Protein AF-A0A969C8S5-F1 (afdb_monomer)

Nearest PDB structures (foldseek):
  5x3t-assembly1_G  TM=5.187E-01  e=1.081E-01  Mycobacterium tuberculosis H37Rv
  2k5j-assembly1_B  TM=5.477E-01  e=8.424E-01  Shigella flexneri 5 str. 8401

Solvent-accessible surface area (backbone atoms only — not comparable to full-atom values): 5034 Å² total; per-residue (Å²): 135,83,75,85,74,83,81,80,79,89,83,89,84,89,71,60,68,75,57,48,54,55,46,42,55,51,16,57,76,71,75,47,56,48,68,59,48,50,52,51,53,53,50,54,51,51,43,68,74,38,54,89,82,44,71,92,84,67,89,74,78,79,69,77,78,86,80,83,72,89,74,92,132

pLDDT: mean 80.22, std 19.29, range [43.88, 98.38]

Sequence (73 aa):
MGKPSDTTKRTTITLPANVYEGLEQWAESEGRATASLAAFLVEACVRSKFPKDFSPQLSVNLTPATVEGDRDE

Mean predicted aligned error: 12.12 Å

Foldseek 3Di:
DDDPPPPDDDDDDDDDPVVLVVLVVVCVVVVHDSVVSVVVVVVVVVCVVCVVVDDPPDPPPPPPDDPPDDDDD

Structure (mmCIF, N/CA/C/O backbone):
data_AF-A0A969C8S5-F1
#
_entry.id   AF-A0A969C8S5-F1
#
loop_
_atom_site.group_PDB
_atom_site.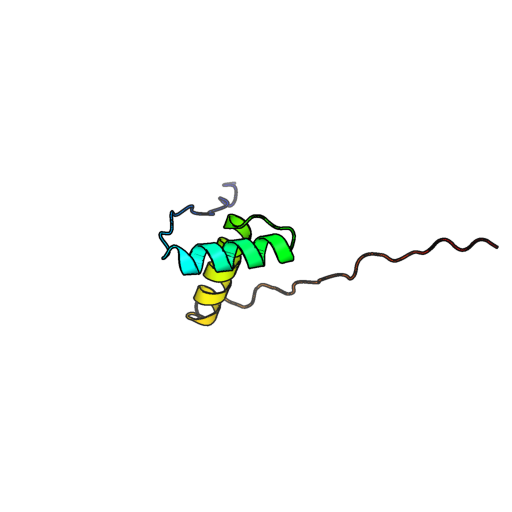id
_atom_site.type_symbol
_atom_site.label_atom_id
_atom_site.label_alt_id
_atom_site.label_comp_id
_atom_site.label_asym_id
_atom_site.label_entity_id
_atom_site.label_seq_id
_atom_site.pdbx_PDB_ins_code
_atom_site.Cartn_x
_atom_site.Cartn_y
_atom_site.Cartn_z
_atom_site.occupancy
_atom_site.B_iso_or_equiv
_atom_site.auth_seq_id
_atom_site.auth_comp_id
_atom_site.auth_asym_id
_atom_site.auth_atom_id
_atom_site.pdbx_PDB_model_num
ATOM 1 N N . MET A 1 1 ? 36.958 -1.830 15.352 1.00 43.88 1 MET A N 1
ATOM 2 C CA . MET A 1 1 ? 35.592 -2.321 15.628 1.00 43.88 1 MET A CA 1
ATOM 3 C C . MET A 1 1 ? 34.661 -1.719 14.580 1.00 43.88 1 MET A C 1
ATOM 5 O O . MET A 1 1 ? 34.376 -0.531 14.658 1.00 43.88 1 MET A O 1
ATOM 9 N N . GLY A 1 2 ? 34.304 -2.461 13.527 1.00 47.16 2 GLY A N 1
ATOM 10 C CA . GLY A 1 2 ? 33.347 -1.971 12.528 1.00 47.16 2 GLY A CA 1
ATOM 11 C C . GLY A 1 2 ? 31.952 -1.944 13.145 1.00 47.16 2 GLY A C 1
ATOM 12 O O . GLY A 1 2 ? 31.540 -2.939 13.736 1.00 47.16 2 GLY A O 1
ATOM 13 N N . LYS A 1 3 ? 31.250 -0.809 13.076 1.00 56.69 3 LYS A N 1
ATOM 14 C CA . LYS A 1 3 ? 29.840 -0.739 13.481 1.00 56.69 3 LYS A CA 1
ATOM 15 C C . LYS A 1 3 ? 29.045 -1.771 12.660 1.00 56.69 3 LYS A C 1
ATOM 17 O O . LYS A 1 3 ? 29.330 -1.884 11.463 1.00 56.69 3 LYS A O 1
ATOM 22 N N . PRO A 1 4 ? 28.076 -2.504 13.241 1.00 53.16 4 PRO A N 1
ATOM 23 C CA . PRO A 1 4 ? 27.128 -3.253 12.427 1.00 53.16 4 PRO A CA 1
ATOM 24 C C . PRO A 1 4 ? 26.441 -2.230 11.521 1.00 53.16 4 PRO A C 1
ATOM 26 O O . PRO A 1 4 ? 25.880 -1.249 11.998 1.00 53.16 4 PRO A O 1
ATOM 29 N N . SER A 1 5 ? 26.604 -2.373 10.210 1.00 55.75 5 SER A N 1
ATOM 30 C CA . SER A 1 5 ? 25.930 -1.492 9.269 1.00 55.75 5 SER A CA 1
ATOM 31 C C . SER A 1 5 ? 24.453 -1.865 9.285 1.00 55.75 5 SER A C 1
ATOM 33 O O . SER A 1 5 ? 24.091 -2.988 8.937 1.00 55.75 5 SER A O 1
ATOM 35 N N . ASP A 1 6 ? 23.611 -0.931 9.717 1.00 58.94 6 ASP A N 1
ATOM 36 C CA . ASP A 1 6 ? 22.173 -0.911 9.469 1.00 58.94 6 ASP A CA 1
ATOM 37 C C . ASP A 1 6 ? 21.915 -1.094 7.967 1.00 58.94 6 ASP A C 1
ATOM 39 O O . ASP A 1 6 ? 21.858 -0.133 7.200 1.00 58.94 6 ASP A O 1
ATOM 43 N N . THR A 1 7 ? 21.809 -2.333 7.491 1.00 71.62 7 THR A N 1
ATOM 44 C CA . THR A 1 7 ? 21.660 -2.608 6.054 1.00 71.62 7 THR A CA 1
ATOM 45 C C . THR A 1 7 ? 20.192 -2.599 5.641 1.00 71.62 7 THR A C 1
ATOM 47 O O . THR A 1 7 ? 19.703 -3.509 4.978 1.00 71.62 7 THR A O 1
ATOM 50 N N . THR A 1 8 ? 19.487 -1.518 5.980 1.00 79.81 8 THR A N 1
ATOM 51 C CA . THR A 1 8 ? 18.192 -1.222 5.358 1.00 79.81 8 THR A CA 1
ATOM 52 C C . THR A 1 8 ? 18.431 -0.788 3.913 1.00 79.81 8 THR A C 1
ATOM 54 O O . THR A 1 8 ? 19.201 0.136 3.645 1.00 79.81 8 THR A O 1
ATOM 57 N N . LYS A 1 9 ? 17.768 -1.447 2.960 1.00 88.50 9 LYS A N 1
ATOM 58 C CA . LYS A 1 9 ? 17.796 -1.077 1.537 1.00 88.50 9 LYS A CA 1
ATOM 59 C C . LYS A 1 9 ? 16.460 -0.450 1.147 1.00 88.50 9 LYS A C 1
ATOM 61 O O . LYS A 1 9 ? 15.409 -0.945 1.539 1.00 88.50 9 LYS A O 1
ATOM 66 N N . ARG A 1 10 ? 16.500 0.631 0.362 1.00 92.00 10 ARG A N 1
ATOM 67 C CA . ARG A 1 10 ? 15.305 1.293 -0.180 1.00 92.00 10 ARG A CA 1
ATOM 68 C C . ARG A 1 10 ? 15.057 0.825 -1.608 1.00 92.00 10 ARG A C 1
ATOM 70 O O . ARG A 1 10 ? 15.995 0.737 -2.395 1.00 92.00 10 ARG A O 1
ATOM 77 N N . THR A 1 11 ? 13.797 0.576 -1.933 1.00 91.31 11 THR A N 1
ATOM 78 C CA . THR A 1 11 ? 13.342 0.275 -3.292 1.00 91.31 11 THR A CA 1
ATOM 79 C C . THR A 1 11 ? 12.070 1.062 -3.604 1.00 91.31 11 THR A C 1
ATOM 81 O O . THR A 1 11 ? 11.372 1.492 -2.684 1.00 91.31 11 THR A O 1
ATOM 84 N N . THR A 1 12 ? 11.780 1.252 -4.890 1.00 95.06 12 THR A N 1
ATOM 85 C CA . THR A 1 12 ? 10.531 1.849 -5.379 1.00 95.06 12 THR A CA 1
ATOM 86 C C . THR A 1 12 ? 9.619 0.730 -5.869 1.00 95.06 12 THR A C 1
ATOM 88 O O . THR A 1 12 ? 10.069 -0.156 -6.592 1.00 95.06 12 THR A O 1
ATOM 91 N N . ILE A 1 13 ? 8.342 0.773 -5.487 1.00 93.12 13 ILE A N 1
ATOM 92 C CA . ILE A 1 13 ? 7.318 -0.176 -5.936 1.00 93.12 13 ILE A CA 1
ATOM 93 C C . ILE A 1 13 ? 6.290 0.546 -6.806 1.00 93.12 13 ILE A C 1
ATOM 95 O O . ILE A 1 13 ? 5.934 1.690 -6.532 1.00 93.12 13 ILE A O 1
ATOM 99 N N . THR A 1 14 ? 5.809 -0.123 -7.850 1.00 96.56 14 THR A N 1
ATOM 100 C CA . THR A 1 14 ? 4.729 0.372 -8.710 1.00 96.56 14 THR A CA 1
ATOM 101 C C . THR A 1 14 ? 3.529 -0.542 -8.537 1.00 96.56 14 THR A C 1
ATOM 103 O O . THR A 1 14 ? 3.656 -1.757 -8.674 1.00 96.56 14 THR A O 1
ATOM 106 N N . LEU A 1 15 ? 2.376 0.041 -8.218 1.00 95.81 15 LEU A N 1
ATOM 107 C CA . LEU A 1 15 ? 1.133 -0.678 -7.954 1.00 95.81 15 LEU A CA 1
ATOM 108 C C . LEU A 1 15 ? 0.029 -0.175 -8.895 1.00 95.81 15 LEU A C 1
ATOM 110 O O . LEU A 1 15 ? 0.059 0.993 -9.290 1.00 95.81 15 LEU A O 1
ATOM 114 N N . PRO A 1 16 ? -0.955 -1.021 -9.245 1.00 98.31 16 PRO A N 1
ATOM 115 C CA . PRO A 1 16 ? -2.197 -0.555 -9.853 1.00 98.31 16 PRO A CA 1
ATOM 116 C C . PRO A 1 16 ? -2.881 0.495 -8.966 1.00 98.31 16 PRO A C 1
ATOM 118 O O . PRO A 1 16 ? -2.884 0.350 -7.743 1.00 98.31 16 PRO A O 1
ATOM 121 N N . ALA A 1 17 ? -3.478 1.523 -9.576 1.00 97.38 17 ALA A N 1
ATOM 122 C CA . ALA A 1 17 ? -4.077 2.649 -8.850 1.00 97.38 17 ALA A CA 1
ATOM 123 C C . ALA A 1 17 ? -5.101 2.193 -7.798 1.00 97.38 17 ALA A C 1
ATOM 125 O O . ALA A 1 17 ? -4.976 2.547 -6.632 1.00 97.38 17 ALA A O 1
ATOM 126 N N . ASN A 1 18 ? -6.010 1.291 -8.176 1.00 98.06 18 ASN A N 1
ATOM 127 C CA . ASN A 1 18 ? -7.030 0.740 -7.280 1.00 98.06 18 ASN A CA 1
ATOM 128 C C 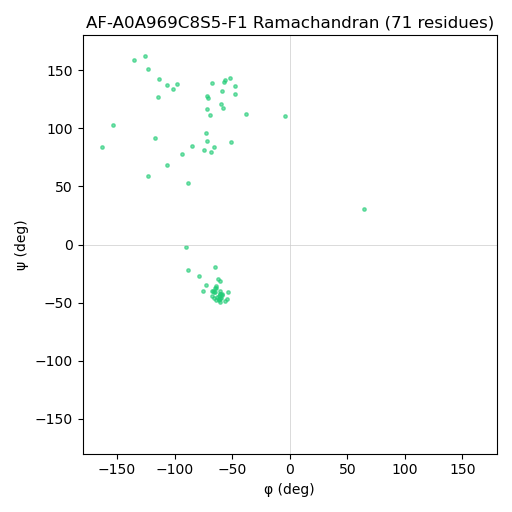. ASN A 1 18 ? -6.446 -0.010 -6.069 1.00 98.06 18 ASN A C 1
ATOM 130 O O . ASN A 1 18 ? -7.047 -0.039 -4.999 1.00 98.06 18 ASN A O 1
ATOM 134 N N . VAL A 1 19 ? -5.278 -0.638 -6.228 1.00 97.69 19 VAL A N 1
ATOM 135 C CA . VAL A 1 19 ? -4.585 -1.319 -5.125 1.00 97.69 19 VAL A CA 1
ATOM 136 C C . VAL A 1 19 ? -3.925 -0.297 -4.204 1.00 97.69 19 VAL A C 1
ATOM 138 O O . VAL A 1 19 ? -3.961 -0.463 -2.986 1.00 97.69 19 VAL A O 1
ATOM 141 N N . TYR A 1 20 ? -3.337 0.759 -4.771 1.00 97.69 20 TYR A N 1
ATOM 142 C CA . TYR A 1 20 ? -2.735 1.837 -3.991 1.00 97.69 20 TYR A CA 1
ATOM 143 C C . TYR A 1 20 ? -3.787 2.604 -3.175 1.00 97.69 20 TYR A C 1
ATOM 145 O O . TYR A 1 20 ? -3.567 2.827 -1.991 1.00 97.69 20 TYR A O 1
ATOM 153 N N . GLU A 1 21 ? -4.962 2.888 -3.741 1.00 98.19 21 GLU A N 1
ATOM 154 C CA . GLU A 1 21 ? -6.074 3.519 -3.010 1.00 98.19 21 GLU A CA 1
ATOM 155 C C . GLU A 1 21 ? -6.514 2.683 -1.796 1.00 98.19 21 GLU A C 1
ATOM 157 O O . GLU A 1 21 ? -6.702 3.211 -0.701 1.00 98.19 21 GLU A O 1
ATOM 162 N N . GLY A 1 22 ? -6.624 1.358 -1.954 1.00 98.19 22 GLY A N 1
ATOM 163 C CA . GLY A 1 22 ? -6.928 0.463 -0.833 1.00 98.19 22 GLY A CA 1
ATOM 164 C C . GLY A 1 22 ? -5.829 0.454 0.237 1.00 98.19 22 GLY A C 1
ATOM 165 O O . GLY A 1 22 ? -6.117 0.388 1.433 1.00 98.19 22 GLY A O 1
ATOM 166 N N . LEU A 1 23 ? -4.565 0.562 -0.180 1.00 97.50 23 LEU A N 1
ATOM 167 C CA . LEU A 1 23 ? -3.427 0.681 0.729 1.00 97.50 23 LEU A CA 1
ATOM 168 C C . LEU A 1 23 ? -3.456 2.006 1.507 1.00 97.50 23 LEU A C 1
ATOM 170 O O . LEU A 1 23 ? -3.155 2.009 2.699 1.00 97.50 23 LEU A O 1
ATOM 174 N N . GLU A 1 24 ? -3.827 3.114 0.864 1.00 98.19 24 GLU A N 1
ATOM 175 C CA . GLU A 1 24 ? -3.969 4.423 1.513 1.00 98.19 24 GLU A CA 1
ATOM 176 C C . GLU A 1 24 ? -5.073 4.414 2.569 1.00 98.19 24 GLU A C 1
ATOM 178 O O . GLU A 1 24 ? -4.824 4.808 3.706 1.00 98.19 24 GLU A O 1
ATOM 183 N N . GLN A 1 25 ? -6.250 3.879 2.237 1.00 98.38 25 GLN A N 1
ATOM 184 C CA . GLN A 1 25 ? -7.374 3.778 3.176 1.00 98.38 25 GLN A CA 1
ATOM 185 C C . GLN A 1 25 ? -7.028 2.929 4.405 1.00 98.38 25 GLN A C 1
ATOM 187 O O . GLN A 1 25 ? -7.393 3.264 5.536 1.00 98.38 25 GLN A O 1
ATOM 192 N N . TRP A 1 26 ? -6.298 1.828 4.205 1.00 98.25 26 TRP A N 1
ATOM 193 C CA . TRP A 1 26 ? -5.844 0.997 5.317 1.00 98.25 26 TRP A CA 1
ATOM 194 C C . TRP A 1 26 ? -4.807 1.737 6.176 1.00 98.25 26 TRP A C 1
ATOM 196 O O . TRP A 1 26 ? -4.920 1.752 7.402 1.00 98.25 26 TRP A O 1
ATOM 206 N N . ALA A 1 27 ? -3.833 2.408 5.560 1.00 97.75 27 ALA A N 1
ATOM 207 C CA . ALA A 1 27 ? -2.827 3.172 6.293 1.00 97.75 27 ALA A CA 1
ATOM 208 C C . ALA A 1 27 ? -3.452 4.297 7.135 1.00 97.75 27 ALA A C 1
ATOM 210 O O . ALA A 1 27 ? -3.087 4.462 8.301 1.00 97.75 27 ALA A O 1
ATOM 211 N N . GLU A 1 28 ? -4.428 5.011 6.568 1.00 98.12 28 GLU A N 1
ATOM 212 C CA . GLU A 1 28 ? -5.202 6.048 7.253 1.00 98.12 28 GLU A CA 1
ATOM 213 C C . GLU A 1 28 ? -5.978 5.479 8.447 1.00 98.12 28 GLU A C 1
ATOM 215 O O . GLU A 1 28 ? -5.911 6.034 9.543 1.00 98.12 28 GLU A O 1
ATOM 220 N N . SER A 1 29 ? -6.626 4.324 8.273 1.00 97.94 29 SER A N 1
ATOM 221 C CA . SER A 1 29 ? -7.366 3.644 9.346 1.00 97.94 29 SER A CA 1
ATOM 222 C C . SER A 1 29 ? -6.474 3.219 10.521 1.00 97.94 29 SER A C 1
ATOM 224 O O . SER A 1 29 ? -6.935 3.171 11.659 1.00 97.94 29 SER A O 1
ATOM 226 N N . GLU A 1 30 ? -5.194 2.922 10.270 1.00 97.00 30 GLU A N 1
ATOM 227 C CA . GLU A 1 30 ? -4.199 2.609 11.308 1.00 97.00 30 GLU A CA 1
ATOM 228 C C . GLU A 1 30 ? -3.446 3.845 11.834 1.00 97.00 30 GLU A C 1
ATOM 230 O O . GLU A 1 30 ? -2.598 3.717 12.720 1.00 97.00 30 GLU A O 1
ATOM 235 N N . GLY A 1 31 ? -3.711 5.037 11.289 1.00 96.81 31 GLY A N 1
ATOM 236 C CA . GLY A 1 31 ? -3.015 6.269 11.661 1.00 96.81 31 GLY A CA 1
ATOM 237 C C . GLY A 1 31 ? -1.519 6.257 11.325 1.00 96.81 31 GLY A C 1
ATOM 238 O O . GLY A 1 31 ? -0.723 6.870 12.039 1.00 96.81 31 GLY A O 1
ATOM 239 N N . ARG A 1 32 ? -1.106 5.548 10.263 1.00 96.25 32 ARG A N 1
ATOM 240 C CA . ARG A 1 32 ? 0.306 5.416 9.860 1.00 96.25 32 ARG A CA 1
ATOM 241 C C . ARG A 1 32 ? 0.544 5.823 8.411 1.00 96.25 32 ARG A C 1
ATOM 243 O O . ARG A 1 32 ? -0.366 5.867 7.596 1.00 96.25 32 ARG A O 1
ATOM 250 N N . ALA A 1 33 ? 1.802 6.088 8.061 1.00 97.25 33 ALA A N 1
ATOM 251 C CA . ALA A 1 33 ? 2.162 6.420 6.685 1.00 97.25 33 ALA A CA 1
ATOM 252 C C . ALA A 1 33 ? 1.978 5.217 5.739 1.00 97.25 33 ALA A C 1
ATOM 254 O O . ALA A 1 33 ? 2.407 4.102 6.052 1.00 97.25 33 ALA A O 1
ATOM 255 N N . THR A 1 34 ? 1.451 5.462 4.536 1.00 96.62 34 THR A N 1
ATOM 256 C CA . THR A 1 34 ? 1.254 4.447 3.483 1.00 96.62 34 THR A CA 1
ATOM 257 C C . THR A 1 34 ? 2.538 3.680 3.165 1.00 96.62 34 THR A C 1
ATOM 259 O O . THR A 1 34 ? 2.524 2.457 3.045 1.00 96.62 34 THR A O 1
ATOM 262 N N . ALA A 1 35 ? 3.683 4.371 3.111 1.00 95.00 35 ALA A N 1
ATOM 263 C CA . ALA A 1 35 ? 4.986 3.746 2.878 1.00 95.00 35 ALA A CA 1
ATOM 264 C C . ALA A 1 35 ? 5.394 2.777 4.003 1.00 95.00 35 ALA A C 1
ATOM 266 O O . ALA A 1 35 ? 5.953 1.715 3.728 1.00 95.00 35 ALA A O 1
ATOM 267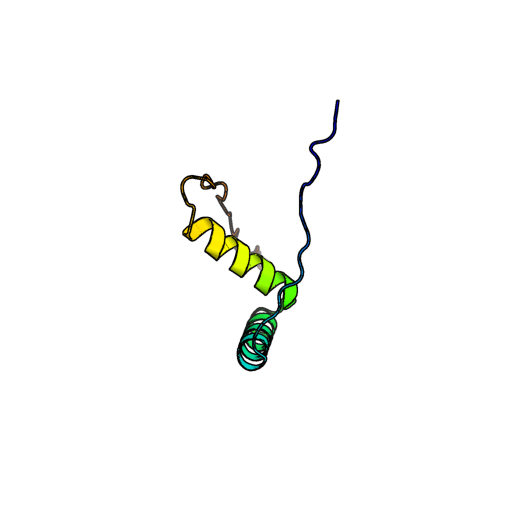 N N . SER A 1 36 ? 5.085 3.114 5.258 1.00 94.88 36 SER A N 1
ATOM 268 C CA . SER 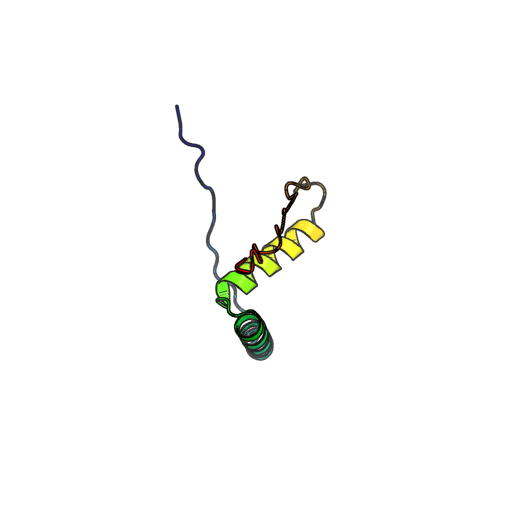A 1 36 ? 5.333 2.233 6.403 1.00 94.88 36 SER A CA 1
ATOM 269 C C . SER A 1 36 ? 4.441 0.995 6.344 1.00 94.88 36 SER A C 1
ATOM 271 O O . SER A 1 36 ? 4.920 -0.111 6.594 1.00 94.88 36 SER A O 1
ATOM 273 N N . LEU A 1 37 ? 3.168 1.154 5.947 1.00 96.56 37 LEU A N 1
ATOM 274 C CA . LEU A 1 37 ? 2.281 0.014 5.713 1.00 96.56 37 LEU A CA 1
ATOM 275 C C . LEU A 1 37 ? 2.800 -0.887 4.595 1.00 96.56 37 LEU A C 1
ATOM 277 O O . LEU A 1 37 ? 2.905 -2.094 4.798 1.00 96.56 37 LEU A O 1
ATOM 281 N N . ALA A 1 38 ? 3.191 -0.304 3.464 1.00 96.31 38 ALA A N 1
ATOM 282 C CA . ALA A 1 38 ? 3.763 -1.041 2.346 1.00 96.31 38 ALA A CA 1
ATOM 283 C C . ALA A 1 38 ? 4.995 -1.853 2.767 1.00 96.31 38 ALA A C 1
ATOM 285 O O . ALA A 1 38 ? 5.075 -3.045 2.476 1.00 96.31 38 ALA A O 1
ATOM 286 N N . ALA A 1 39 ? 5.935 -1.230 3.485 1.00 95.06 39 ALA A N 1
ATOM 287 C CA . ALA A 1 39 ? 7.151 -1.890 3.950 1.00 95.06 39 ALA A CA 1
ATOM 288 C C . ALA A 1 39 ? 6.838 -3.093 4.853 1.00 95.06 39 ALA A C 1
ATOM 290 O O . ALA A 1 39 ? 7.373 -4.179 4.631 1.00 95.06 39 ALA A O 1
ATOM 291 N N . PHE A 1 40 ? 5.923 -2.922 5.810 1.00 95.06 40 PHE A N 1
ATOM 292 C CA . PHE A 1 40 ? 5.483 -3.999 6.696 1.00 95.06 40 PHE A CA 1
ATOM 293 C C . PHE A 1 40 ? 4.840 -5.161 5.928 1.00 95.06 40 PHE A C 1
ATOM 295 O O . PHE A 1 40 ? 5.176 -6.319 6.168 1.00 95.06 40 PHE A O 1
ATOM 302 N N . LEU A 1 41 ? 3.941 -4.871 4.981 1.00 95.94 41 LEU A N 1
ATOM 303 C CA . LEU A 1 41 ? 3.261 -5.907 4.196 1.00 95.94 41 LEU A CA 1
ATOM 304 C C . LEU A 1 41 ? 4.232 -6.681 3.303 1.00 95.94 41 LEU A C 1
ATOM 306 O O . LEU A 1 41 ? 4.142 -7.906 3.210 1.00 95.94 41 LEU A O 1
ATOM 310 N N . VAL A 1 42 ? 5.181 -5.982 2.675 1.00 95.19 42 VAL A N 1
ATOM 311 C CA . VAL A 1 42 ? 6.239 -6.612 1.878 1.00 95.19 42 VAL A CA 1
ATOM 312 C C . VAL A 1 42 ? 7.092 -7.520 2.761 1.00 95.19 42 VAL A C 1
ATOM 314 O O . VAL A 1 42 ? 7.315 -8.674 2.398 1.00 95.19 42 VAL A O 1
ATOM 317 N N . GLU A 1 43 ? 7.522 -7.048 3.934 1.00 93.06 43 GLU A N 1
ATOM 318 C CA . GLU A 1 43 ? 8.311 -7.854 4.868 1.00 93.06 43 GLU A CA 1
ATOM 319 C C . GLU A 1 43 ? 7.546 -9.105 5.324 1.00 93.06 43 GLU A C 1
ATOM 321 O O . GLU A 1 43 ? 8.069 -10.218 5.226 1.00 93.06 43 GLU A O 1
ATOM 326 N N . ALA A 1 44 ? 6.297 -8.943 5.767 1.00 93.12 44 ALA A N 1
ATOM 327 C CA . ALA A 1 44 ? 5.455 -10.042 6.229 1.00 93.12 44 ALA A CA 1
ATOM 328 C C . ALA A 1 44 ? 5.253 -11.104 5.135 1.00 93.12 44 ALA A C 1
ATOM 330 O O . ALA A 1 44 ? 5.375 -12.303 5.396 1.00 93.12 44 ALA A O 1
ATOM 331 N N . CYS A 1 45 ? 5.009 -10.673 3.895 1.00 94.00 45 CYS A N 1
ATOM 332 C CA . CYS A 1 45 ? 4.839 -11.564 2.751 1.00 94.00 45 CYS A CA 1
ATOM 333 C C . CYS A 1 45 ? 6.131 -12.330 2.420 1.00 94.00 45 CYS A C 1
ATOM 335 O O . CYS A 1 45 ? 6.107 -13.551 2.254 1.00 94.00 45 CYS A O 1
ATOM 337 N N . VAL A 1 46 ? 7.278 -11.642 2.387 1.00 93.38 46 VAL A N 1
ATOM 338 C CA . VAL A 1 46 ? 8.585 -12.264 2.115 1.00 93.38 46 VAL A CA 1
ATOM 339 C C . VAL A 1 46 ? 8.950 -13.271 3.210 1.00 93.38 46 VAL A C 1
ATOM 341 O O . VAL A 1 46 ? 9.330 -14.400 2.897 1.00 93.38 46 VAL A O 1
ATOM 344 N N . ARG A 1 47 ? 8.766 -12.913 4.486 1.00 91.00 47 ARG A N 1
ATOM 345 C CA . ARG A 1 47 ? 8.998 -13.817 5.625 1.00 91.00 47 ARG A CA 1
ATOM 346 C C . ARG A 1 47 ? 8.099 -15.049 5.574 1.00 91.00 47 ARG A C 1
ATOM 348 O O . ARG A 1 47 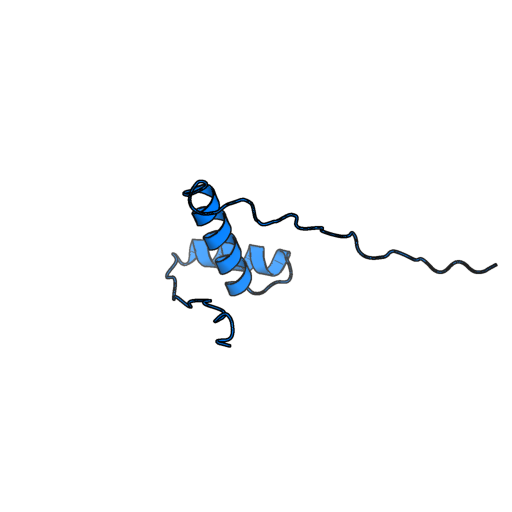? 8.573 -16.159 5.796 1.00 91.00 47 ARG A O 1
ATOM 355 N N . SER A 1 48 ? 6.823 -14.868 5.230 1.00 91.50 48 SER A N 1
ATOM 356 C CA . SER A 1 48 ? 5.877 -15.975 5.057 1.00 91.50 48 SER A CA 1
ATOM 357 C C . SER A 1 48 ? 6.266 -16.893 3.892 1.00 91.50 48 SER A C 1
ATOM 359 O O . SER A 1 48 ? 6.141 -18.113 3.995 1.00 91.50 48 SER A O 1
ATOM 361 N N . LYS A 1 49 ? 6.792 -16.329 2.797 1.00 92.94 49 LYS A N 1
ATOM 362 C CA . LYS A 1 49 ? 7.221 -17.090 1.618 1.00 92.94 49 LYS A CA 1
ATOM 363 C C . LYS A 1 49 ? 8.513 -17.885 1.846 1.00 92.94 49 LYS A C 1
ATOM 365 O O . LYS A 1 49 ? 8.636 -18.984 1.303 1.00 92.94 49 LYS A O 1
ATOM 370 N N . PHE A 1 50 ? 9.447 -17.350 2.634 1.00 91.50 50 PHE 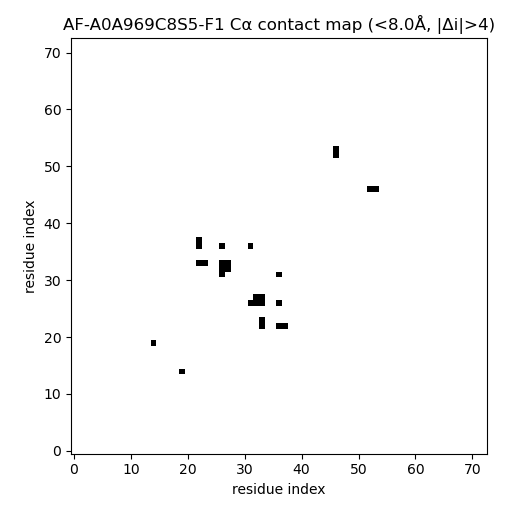A N 1
ATOM 371 C CA . PHE A 1 50 ? 10.782 -17.915 2.871 1.00 91.50 50 PHE A CA 1
ATOM 372 C C . PHE A 1 50 ? 11.058 -18.163 4.368 1.00 91.50 50 PHE A C 1
ATOM 374 O O . PHE A 1 50 ? 12.023 -17.643 4.926 1.00 91.50 50 PHE A O 1
ATOM 381 N N . PRO A 1 51 ? 10.254 -18.990 5.059 1.00 84.56 51 PRO A N 1
ATOM 382 C CA . PRO A 1 51 ? 10.337 -19.135 6.516 1.00 84.56 51 PRO A CA 1
ATOM 383 C C . PRO A 1 51 ? 11.661 -19.745 7.007 1.00 84.56 51 PRO A C 1
ATOM 385 O O . PRO A 1 51 ? 12.009 -19.604 8.173 1.00 84.56 51 PRO A O 1
ATOM 388 N N . LYS A 1 52 ? 12.405 -20.437 6.134 1.00 83.06 52 LYS A N 1
ATOM 389 C CA . LYS A 1 52 ? 13.711 -21.035 6.461 1.00 83.06 52 LYS A CA 1
ATOM 390 C C . LYS A 1 52 ? 14.847 -20.008 6.469 1.00 83.06 52 LYS A C 1
ATOM 392 O O . LYS A 1 52 ? 15.831 -20.215 7.169 1.00 83.06 52 LYS A O 1
ATOM 397 N N . ASP A 1 53 ? 14.702 -18.933 5.697 1.00 80.44 53 ASP A N 1
ATOM 398 C CA . ASP A 1 53 ? 15.714 -17.884 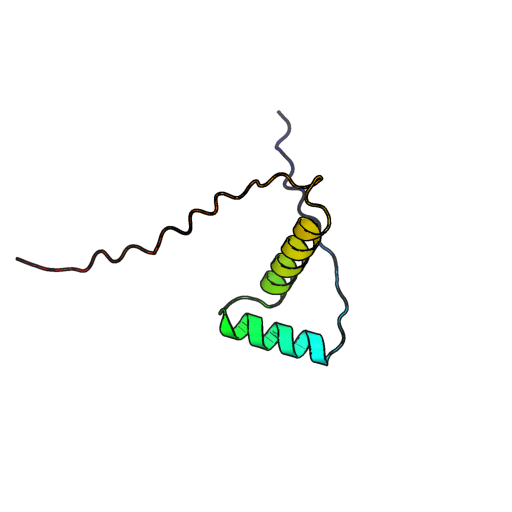5.533 1.00 80.44 53 ASP A CA 1
ATOM 399 C C . ASP A 1 53 ? 15.576 -16.781 6.592 1.00 80.44 53 ASP A C 1
ATOM 401 O O . ASP A 1 53 ? 16.536 -16.082 6.912 1.00 80.44 53 ASP A O 1
ATOM 405 N N . PHE A 1 54 ? 14.385 -16.656 7.182 1.00 74.25 54 PHE A N 1
ATOM 406 C CA . PHE A 1 54 ? 14.081 -15.700 8.237 1.00 74.25 54 PHE A CA 1
ATOM 407 C C . PHE A 1 54 ? 13.698 -16.455 9.513 1.00 74.25 54 PHE A C 1
ATOM 409 O O . PHE A 1 54 ? 12.527 -16.759 9.733 1.00 74.25 54 PHE A O 1
ATOM 416 N N . SER A 1 55 ? 14.678 -16.745 10.379 1.00 61.62 55 SER A N 1
ATOM 417 C CA . SER A 1 55 ? 14.396 -17.254 11.729 1.00 61.62 55 SER A CA 1
ATOM 418 C C . SER A 1 55 ? 13.383 -16.340 12.436 1.00 61.62 55 SER A C 1
ATOM 420 O O . SER A 1 55 ? 13.460 -15.117 12.255 1.00 61.62 55 SER A O 1
ATOM 422 N N . PRO A 1 56 ? 12.457 -16.880 13.254 1.00 57.38 56 PRO A N 1
ATOM 423 C CA . PRO A 1 56 ? 11.489 -16.088 14.004 1.00 57.38 56 PRO A CA 1
ATOM 424 C C . PRO A 1 56 ? 12.206 -15.276 15.089 1.00 57.38 56 PRO A C 1
ATOM 426 O O . PRO A 1 56 ? 12.233 -15.633 16.259 1.00 57.38 56 PRO A O 1
ATOM 429 N N . GLN A 1 57 ? 12.816 -14.168 14.693 1.00 56.19 57 GLN A N 1
ATOM 430 C CA . GLN A 1 57 ? 13.251 -13.117 15.594 1.00 56.19 57 GLN A CA 1
ATOM 431 C C . GLN A 1 57 ? 12.117 -12.103 15.641 1.00 56.19 57 GLN A C 1
ATOM 433 O O . GLN A 1 57 ? 12.155 -11.114 14.914 1.00 56.19 57 GLN A O 1
ATOM 438 N N . LEU A 1 58 ? 11.060 -12.405 16.397 1.00 52.38 58 LEU A N 1
ATOM 439 C CA . LEU A 1 58 ? 10.131 -11.395 16.906 1.00 52.38 58 LEU A CA 1
ATOM 440 C C . LEU A 1 58 ? 9.303 -11.993 18.058 1.00 52.38 58 LEU A C 1
ATOM 442 O O . LEU A 1 58 ? 8.167 -12.422 17.878 1.00 52.38 58 LEU A O 1
ATOM 446 N N . SER A 1 59 ? 9.851 -11.980 19.276 1.00 45.66 59 SER A N 1
ATOM 447 C CA . SER A 1 59 ? 9.000 -11.763 20.449 1.00 45.66 59 SER A CA 1
ATOM 448 C C . SER A 1 59 ? 8.641 -10.277 20.450 1.00 45.66 59 SER A C 1
ATOM 450 O O . SER A 1 59 ? 9.314 -9.457 21.077 1.00 45.66 59 SER A O 1
ATOM 452 N N . VAL A 1 60 ? 7.642 -9.891 19.656 1.00 50.59 60 VAL A N 1
ATOM 453 C CA . VAL A 1 60 ? 7.080 -8.548 19.771 1.00 50.59 60 VAL A CA 1
ATOM 454 C C . VAL A 1 60 ? 6.275 -8.547 21.071 1.00 50.59 60 VAL A C 1
ATOM 456 O O . VAL A 1 60 ? 5.155 -9.044 21.145 1.00 50.59 60 VAL A O 1
ATOM 459 N N . ASN A 1 61 ? 6.891 -8.077 22.154 1.00 46.31 61 ASN A N 1
ATOM 460 C CA . ASN A 1 61 ? 6.138 -7.714 23.344 1.00 46.31 61 ASN A CA 1
ATOM 461 C C . ASN A 1 61 ? 5.388 -6.428 22.996 1.00 46.31 61 ASN A C 1
ATOM 463 O O . ASN A 1 61 ? 5.894 -5.327 23.199 1.00 46.31 61 ASN A O 1
ATOM 467 N N . LEU A 1 62 ? 4.178 -6.571 22.455 1.00 52.62 62 LEU A N 1
ATOM 468 C CA . LEU A 1 62 ? 3.161 -5.534 22.573 1.00 52.62 62 LEU A CA 1
ATOM 469 C C . LEU A 1 62 ? 2.803 -5.462 24.059 1.00 52.62 62 LEU A C 1
ATOM 471 O O . LEU A 1 62 ? 1.879 -6.125 24.522 1.00 52.62 62 LEU A O 1
ATOM 475 N N . THR A 1 63 ? 3.592 -4.723 24.837 1.00 57.16 63 THR A N 1
ATOM 476 C CA . THR A 1 63 ? 3.157 -4.286 26.161 1.00 57.16 63 THR A CA 1
ATOM 477 C C . THR A 1 63 ? 1.898 -3.447 25.954 1.00 57.16 63 THR A C 1
ATOM 479 O O . THR A 1 63 ? 1.972 -2.452 25.224 1.00 57.16 63 THR A O 1
ATOM 482 N N . PRO A 1 64 ? 0.747 -3.821 26.537 1.00 48.31 64 PRO A N 1
ATOM 483 C CA . PRO A 1 64 ? -0.397 -2.928 26.561 1.00 48.31 64 PRO A CA 1
ATOM 484 C C . PRO A 1 64 ? 0.032 -1.651 27.284 1.00 48.31 64 PRO A C 1
ATOM 486 O O . PRO A 1 64 ? 0.688 -1.709 28.325 1.00 48.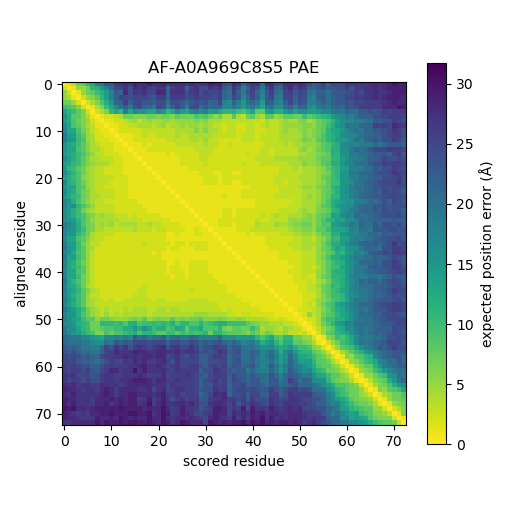31 64 PRO A O 1
ATOM 489 N N . ALA A 1 65 ? -0.282 -0.510 26.679 1.00 53.75 65 ALA A N 1
ATOM 490 C CA . ALA A 1 65 ? -0.042 0.800 27.253 1.00 53.75 65 ALA A CA 1
ATOM 491 C C . ALA A 1 65 ? -0.533 0.838 28.709 1.00 53.75 65 ALA A C 1
ATOM 493 O O . ALA A 1 65 ? -1.659 0.440 29.008 1.00 53.75 65 ALA A O 1
ATOM 494 N N . THR A 1 66 ? 0.345 1.307 29.590 1.00 55.25 66 THR A N 1
ATOM 495 C CA . THR A 1 66 ? 0.070 1.719 30.964 1.00 55.25 66 THR A CA 1
ATOM 496 C C . THR A 1 66 ? -1.274 2.443 31.059 1.00 55.25 66 THR A C 1
ATOM 498 O O . THR A 1 66 ? -1.424 3.555 30.557 1.00 55.25 66 THR A O 1
ATOM 501 N N . VAL A 1 67 ? -2.240 1.812 31.728 1.00 62.25 67 VAL A N 1
ATOM 502 C CA . VAL A 1 67 ? -3.416 2.469 32.309 1.00 62.25 67 VAL A CA 1
ATOM 503 C C . VAL A 1 67 ? -3.236 2.499 33.825 1.00 62.25 67 VAL A C 1
ATOM 505 O O . VAL A 1 67 ? -3.917 1.798 34.564 1.00 62.25 67 VAL A O 1
ATOM 508 N N . GLU A 1 68 ? -2.276 3.290 34.301 1.00 54.66 68 GLU A N 1
ATOM 509 C CA . GLU A 1 68 ? -2.245 3.684 35.712 1.00 54.66 68 GLU A CA 1
ATOM 510 C C . GLU A 1 68 ? -3.151 4.904 35.860 1.00 54.66 68 GLU A C 1
ATOM 512 O O . GLU A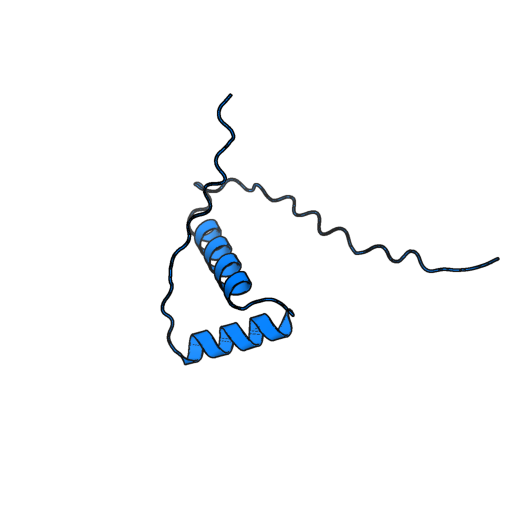 1 68 ? -2.742 6.054 35.715 1.00 54.66 68 GLU A O 1
ATOM 517 N N . GLY A 1 69 ? -4.439 4.605 36.031 1.00 54.78 69 GLY A N 1
ATOM 518 C CA . GLY A 1 69 ? -5.436 5.570 36.454 1.00 54.78 69 GLY A CA 1
ATOM 519 C C . GLY A 1 69 ? -5.184 5.964 37.903 1.00 54.78 69 GLY A C 1
ATOM 520 O O . GLY A 1 69 ? -5.336 5.147 38.807 1.00 54.78 69 GLY A O 1
ATOM 521 N N . ASP A 1 70 ? -4.782 7.216 38.073 1.00 57.62 70 ASP A N 1
ATOM 522 C CA . ASP A 1 70 ? -5.320 8.166 39.047 1.00 57.62 70 ASP A CA 1
ATOM 523 C C . ASP A 1 70 ? -6.522 7.624 39.850 1.00 57.62 70 ASP A C 1
ATOM 525 O O . ASP A 1 70 ? -7.614 7.401 39.314 1.00 57.62 70 ASP A O 1
ATOM 529 N N . ARG A 1 71 ? -6.299 7.375 41.142 1.00 64.19 71 ARG A N 1
ATOM 530 C CA . ARG A 1 71 ? -7.357 7.332 42.150 1.00 64.19 71 ARG A CA 1
ATOM 531 C C . ARG A 1 71 ? -6.763 7.671 43.508 1.00 64.19 71 ARG A C 1
ATOM 533 O O . ARG A 1 71 ? -6.085 6.854 44.126 1.00 64.19 71 ARG A O 1
ATOM 540 N N . ASP A 1 72 ? -7.017 8.907 43.903 1.00 60.47 72 ASP A N 1
ATOM 541 C CA . ASP A 1 72 ? -6.912 9.428 45.254 1.00 60.47 72 ASP A CA 1
ATOM 542 C C . ASP A 1 72 ? -7.587 8.505 46.281 1.00 60.47 72 ASP A C 1
ATOM 544 O O . ASP A 1 72 ? -8.714 8.052 46.057 1.00 60.47 72 ASP A O 1
ATOM 548 N N . GLU A 1 73 ? -6.914 8.288 47.415 1.00 62.88 73 GLU A N 1
ATOM 549 C CA . GLU A 1 73 ? -7.487 8.420 48.768 1.00 62.88 73 GLU A CA 1
ATOM 550 C C . GLU A 1 73 ? -6.375 8.632 49.809 1.00 62.88 73 GLU A C 1
ATOM 552 O O . GLU A 1 73 ? -5.403 7.838 49.823 1.00 62.88 73 GLU A O 1
#

Secondary structure (DSSP, 8-state):
-PPPP-----------HHHHHHHHHHHHHTTS-HHHHHHHHHHHHHHHH-TTTS--------PPP--------

Radius of gyration: 18.33 Å; Cα contacts (8 Å, |Δi|>4): 14; chains: 1; bounding box: 43×30×59 Å